Protein AF-A0A7C7UY42-F1 (afdb_monomer)

pLDDT: mean 73.79, std 18.79, range [33.62, 95.0]

Solvent-accessible surface area (backbone atoms only — not comparable to full-atom values): 5833 Å² total; per-residue (Å²): 123,46,64,76,44,66,28,57,40,94,56,46,75,70,48,34,60,60,60,56,70,70,51,57,91,92,43,76,48,42,45,22,58,66,71,73,45,84,81,56,94,67,61,75,53,74,60,54,73,71,53,49,42,66,50,35,70,71,33,42,74,77,46,74,47,88,46,67,33,51,47,47,37,64,76,38,48,93,55,38,84,77,44,98,83,67,52,75,31,40,34,35,29,30,68,64,134

Secondary structure (DSSP, 8-state):
-EES-GGG-S-HHHHHHHHHHTSPTT--EEEE--SSSPP-TT------HHHHHHHTTTEEEEE----THHHHHHHTHHHHTTSTT-----EEEEE--

Nearest PDB structures (foldseek):
  8ajp-assembly1_A  TM=6.579E-01  e=1.764E-01  Paraburkholderia xenovorans
  8ys9-assembly2_B  TM=7.192E-01  e=2.630E-01  Rubellimicrobium thermophilum DSM 16684
  7s5e-assembly3_G  TM=2.067E-01  e=6.413E+00  Stenotrophomonas maltophilia K279a

Foldseek 3Di:
DAAAHCQQDPCLLVVQVVVLVPADAFGKDKHAHDAPAPDDPRGNDHDDVVRVCVSNVQWAWPFFDDDPLNVCCVVVVVCLVVDPPRDHTMTMIHGDD

Structure (mmCIF, N/CA/C/O backbone):
data_AF-A0A7C7UY42-F1
#
_entry.id   AF-A0A7C7UY42-F1
#
loop_
_atom_site.group_PDB
_atom_site.id
_atom_site.type_symbol
_atom_site.label_atom_id
_atom_site.label_alt_id
_atom_site.label_comp_id
_atom_site.label_asym_id
_atom_site.label_entity_id
_atom_site.label_seq_id
_atom_site.pdbx_PDB_ins_code
_atom_site.Cartn_x
_atom_site.Cartn_y
_atom_site.Cartn_z
_atom_site.occupancy
_atom_site.B_iso_or_equiv
_atom_site.auth_seq_id
_atom_site.auth_comp_id
_atom_site.auth_asym_id
_atom_site.auth_atom_id
_atom_site.pdbx_PDB_model_num
ATOM 1 N N . MET A 1 1 ? -7.593 5.947 -1.563 1.00 58.06 1 MET A N 1
ATOM 2 C CA . MET A 1 1 ? -7.277 4.870 -2.528 1.00 58.06 1 MET A CA 1
ATOM 3 C C . MET A 1 1 ? -5.868 5.131 -3.041 1.00 58.06 1 MET A C 1
ATOM 5 O O . MET A 1 1 ? -5.626 6.253 -3.459 1.00 58.06 1 MET A O 1
ATOM 9 N N . ALA A 1 2 ? -4.948 4.169 -2.944 1.00 73.69 2 ALA A N 1
ATOM 10 C CA . ALA A 1 2 ? -3.565 4.295 -3.411 1.00 73.69 2 ALA A CA 1
ATOM 11 C C . ALA A 1 2 ? -3.346 3.316 -4.571 1.00 73.69 2 ALA A C 1
ATOM 13 O O . ALA A 1 2 ? -3.167 2.119 -4.351 1.00 73.69 2 ALA A O 1
ATOM 14 N N . MET A 1 3 ? -3.444 3.817 -5.801 1.00 78.56 3 MET A N 1
ATOM 15 C CA . MET A 1 3 ? -3.254 3.021 -7.013 1.00 78.56 3 MET A CA 1
ATOM 16 C C . MET A 1 3 ? -1.960 3.420 -7.688 1.00 78.56 3 MET A C 1
ATOM 18 O O . MET A 1 3 ? -1.768 4.608 -7.920 1.00 78.56 3 MET A O 1
ATOM 22 N N . SER A 1 4 ? -1.134 2.430 -8.011 1.00 79.12 4 SER A N 1
ATOM 23 C CA . SER A 1 4 ? 0.151 2.606 -8.678 1.00 79.12 4 SER A CA 1
ATOM 24 C C . SER A 1 4 ? 0.952 3.797 -8.154 1.00 79.12 4 SER A C 1
ATOM 26 O O . SER A 1 4 ? 1.156 4.802 -8.829 1.00 79.12 4 SER A O 1
ATOM 28 N N . LEU A 1 5 ? 1.286 3.719 -6.870 1.00 85.31 5 LEU A N 1
ATOM 29 C CA . LEU A 1 5 ? 1.886 4.816 -6.119 1.00 85.31 5 LEU A CA 1
ATOM 30 C C . LEU A 1 5 ? 3.012 4.313 -5.226 1.00 85.31 5 LEU A C 1
ATOM 32 O O . LEU A 1 5 ? 4.098 4.879 -5.239 1.00 85.31 5 LEU A O 1
ATOM 36 N N . ILE A 1 6 ? 2.772 3.252 -4.453 1.00 89.00 6 ILE A N 1
ATOM 37 C CA . ILE A 1 6 ? 3.754 2.754 -3.479 1.00 89.00 6 ILE A CA 1
ATOM 38 C C . ILE A 1 6 ? 5.037 2.280 -4.170 1.00 89.00 6 ILE A C 1
ATOM 40 O O . ILE A 1 6 ? 6.118 2.445 -3.608 1.00 89.00 6 ILE A O 1
ATOM 44 N N . GLU A 1 7 ? 4.942 1.748 -5.390 1.00 86.75 7 GLU A N 1
ATOM 45 C CA . GLU A 1 7 ? 6.098 1.330 -6.186 1.00 86.75 7 GLU A CA 1
ATOM 46 C C . GLU A 1 7 ? 7.054 2.487 -6.486 1.00 86.75 7 GLU A C 1
ATOM 48 O O . GLU A 1 7 ? 8.245 2.236 -6.619 1.00 86.75 7 GLU A O 1
ATOM 53 N N . HIS A 1 8 ? 6.561 3.727 -6.519 1.00 88.94 8 HIS A N 1
ATOM 54 C CA . HIS A 1 8 ? 7.324 4.924 -6.876 1.00 88.94 8 HIS A CA 1
ATOM 55 C C . HIS A 1 8 ? 7.913 5.664 -5.672 1.00 88.94 8 HIS A C 1
ATOM 57 O O . HIS A 1 8 ? 8.669 6.618 -5.831 1.00 88.94 8 HIS A O 1
ATOM 63 N N . ILE A 1 9 ? 7.564 5.263 -4.448 1.00 91.44 9 ILE A N 1
ATOM 64 C CA . ILE A 1 9 ? 8.056 5.925 -3.239 1.00 91.44 9 ILE A CA 1
ATOM 65 C C . ILE A 1 9 ? 9.437 5.365 -2.903 1.00 91.44 9 ILE A C 1
ATOM 67 O O . ILE A 1 9 ? 9.570 4.173 -2.669 1.00 91.44 9 ILE A O 1
ATOM 71 N N . ASP A 1 10 ? 10.462 6.209 -2.778 1.00 92.75 10 ASP A N 1
ATOM 72 C CA . ASP A 1 10 ? 11.825 5.765 -2.426 1.00 92.75 10 ASP A CA 1
ATOM 73 C C . ASP A 1 10 ? 11.890 4.972 -1.114 1.00 92.75 10 ASP A C 1
ATOM 75 O O . ASP A 1 10 ? 12.667 4.031 -0.969 1.00 92.75 10 ASP A O 1
ATOM 79 N N . LYS A 1 11 ? 11.096 5.387 -0.120 1.00 94.12 11 LYS A N 1
ATOM 80 C CA . LYS A 1 11 ? 11.106 4.849 1.250 1.00 94.12 11 LYS A CA 1
ATOM 81 C C . LYS A 1 11 ? 9.673 4.583 1.726 1.00 94.12 11 LYS A C 1
ATOM 83 O O . LYS A 1 11 ? 9.168 5.332 2.569 1.00 94.12 11 LYS A O 1
ATOM 88 N N . PRO A 1 12 ? 8.989 3.546 1.207 1.00 93.06 12 PRO A N 1
ATOM 89 C CA . PRO A 1 12 ? 7.566 3.322 1.458 1.00 93.06 12 PRO A CA 1
ATOM 90 C C . PRO A 1 12 ? 7.259 3.110 2.944 1.00 93.06 12 PRO A C 1
ATOM 92 O O . PRO A 1 12 ? 6.223 3.564 3.417 1.00 93.06 12 PRO A O 1
ATOM 95 N N . TRP A 1 13 ? 8.183 2.529 3.718 1.00 93.69 13 TRP A N 1
ATOM 96 C CA . TRP A 1 13 ? 8.038 2.351 5.173 1.00 93.69 13 TRP A CA 1
ATOM 97 C C . TRP A 1 13 ? 7.941 3.665 5.956 1.00 93.69 13 TRP A C 1
ATOM 99 O O . TRP A 1 13 ? 7.431 3.671 7.070 1.00 93.69 13 TRP A O 1
ATOM 109 N N . LYS A 1 14 ? 8.406 4.790 5.395 1.00 95.00 14 LYS A N 1
ATOM 110 C CA . LYS A 1 14 ? 8.201 6.117 5.997 1.00 95.00 14 LYS A CA 1
ATOM 111 C C . LYS A 1 14 ? 6.844 6.717 5.635 1.00 95.00 14 LYS A C 1
ATOM 113 O O . LYS A 1 14 ? 6.277 7.453 6.435 1.00 95.00 14 LYS A O 1
ATOM 118 N N . ALA A 1 15 ? 6.332 6.419 4.441 1.00 93.62 15 ALA A N 1
ATOM 119 C CA . ALA A 1 15 ? 5.049 6.931 3.965 1.00 93.62 15 ALA A CA 1
ATOM 120 C C . ALA A 1 15 ? 3.861 6.151 4.546 1.00 93.62 15 ALA A C 1
ATOM 122 O O . ALA A 1 15 ? 2.831 6.737 4.870 1.00 93.62 15 ALA A O 1
ATOM 123 N N . ALA A 1 16 ? 4.009 4.838 4.719 1.00 94.06 16 ALA A N 1
ATOM 124 C CA . ALA A 1 16 ? 2.932 3.951 5.138 1.00 94.06 16 ALA A CA 1
ATOM 125 C C . ALA A 1 16 ? 2.281 4.313 6.493 1.00 94.06 16 ALA A C 1
ATOM 127 O O . ALA A 1 16 ? 1.046 4.296 6.561 1.00 94.06 16 ALA A O 1
ATOM 128 N N . PRO A 1 17 ? 3.025 4.727 7.543 1.00 94.00 17 PRO A N 1
ATOM 129 C CA . PRO A 1 17 ? 2.416 5.197 8.789 1.00 94.00 17 PRO A CA 1
ATOM 130 C C . PRO A 1 17 ? 1.558 6.453 8.599 1.00 94.00 17 PRO A C 1
ATOM 132 O O . PRO A 1 17 ? 0.449 6.525 9.123 1.00 94.00 17 PRO A O 1
ATOM 135 N N . ALA A 1 18 ? 2.025 7.414 7.794 1.00 93.94 18 ALA A N 1
ATOM 136 C CA . ALA A 1 18 ? 1.274 8.633 7.491 1.00 93.94 18 ALA A CA 1
ATOM 137 C C . ALA A 1 18 ? 0.021 8.338 6.652 1.00 93.94 18 ALA A C 1
ATOM 139 O O . ALA A 1 18 ? -1.043 8.896 6.896 1.00 93.94 18 ALA A O 1
ATOM 140 N N . MET A 1 19 ? 0.113 7.416 5.691 1.00 93.62 19 MET A N 1
ATOM 141 C CA . MET A 1 19 ? -1.055 6.945 4.939 1.00 93.62 19 MET A CA 1
ATOM 142 C C . MET A 1 19 ? -2.093 6.299 5.858 1.00 93.62 19 MET A C 1
ATOM 144 O O . MET A 1 19 ? -3.288 6.542 5.702 1.00 93.62 19 MET A O 1
ATOM 148 N N . SER A 1 20 ? -1.632 5.509 6.829 1.00 94.12 20 SER A N 1
ATOM 149 C CA . SER A 1 20 ? -2.497 4.816 7.784 1.00 94.12 20 SER A CA 1
ATOM 150 C C . SER A 1 20 ? -3.186 5.783 8.749 1.00 94.12 20 SER A C 1
ATOM 152 O O . SER A 1 20 ? -4.367 5.605 9.034 1.00 94.12 20 SER A O 1
ATOM 154 N N . SER A 1 21 ? -2.497 6.835 9.210 1.00 94.06 21 SER A N 1
ATOM 155 C CA . SER A 1 21 ? -3.062 7.810 10.158 1.00 94.06 21 SER A CA 1
ATOM 156 C C . SER A 1 21 ? -4.157 8.698 9.560 1.00 94.06 21 SER A C 1
ATOM 158 O O . SER A 1 21 ? -4.974 9.243 10.297 1.00 94.06 21 SER A O 1
ATOM 160 N N . MET A 1 22 ? -4.210 8.823 8.231 1.00 93.31 22 MET A N 1
ATOM 161 C CA . MET A 1 22 ? -5.262 9.563 7.526 1.00 93.31 22 MET A CA 1
ATOM 162 C C . MET A 1 22 ? -6.577 8.779 7.391 1.00 93.31 22 MET A C 1
ATOM 164 O O . MET A 1 22 ? -7.578 9.326 6.926 1.00 93.31 22 MET A O 1
ATOM 168 N N . ILE A 1 23 ? -6.598 7.496 7.759 1.00 93.06 23 ILE A N 1
ATOM 169 C CA . ILE A 1 23 ? -7.800 6.667 7.676 1.00 93.06 23 ILE A CA 1
ATOM 170 C C . ILE A 1 23 ? -8.693 6.984 8.878 1.00 93.06 23 ILE A C 1
ATOM 172 O O . ILE A 1 23 ? -8.313 6.762 10.026 1.00 93.06 23 ILE A O 1
ATOM 176 N N . ALA A 1 24 ? -9.907 7.472 8.617 1.00 92.12 24 ALA A N 1
ATOM 177 C CA . ALA A 1 24 ? -10.904 7.668 9.665 1.00 92.12 24 ALA A CA 1
ATOM 178 C C . ALA A 1 24 ? -11.210 6.342 10.398 1.00 92.12 24 ALA A C 1
ATOM 180 O O . ALA A 1 24 ? -11.165 5.277 9.770 1.00 92.12 24 ALA A O 1
ATOM 181 N N . PRO A 1 25 ? -11.579 6.367 11.692 1.00 90.62 25 PRO A N 1
ATOM 182 C CA . PRO A 1 25 ? -11.963 5.160 12.420 1.00 90.62 25 PRO A CA 1
ATOM 183 C C . PRO A 1 25 ? -13.025 4.338 11.671 1.00 90.62 25 PRO A C 1
ATOM 185 O O . PRO A 1 25 ? -14.063 4.855 11.268 1.00 90.62 25 PRO A O 1
ATOM 188 N N . GLY A 1 26 ? -12.751 3.046 11.462 1.00 89.31 26 GLY A N 1
ATOM 189 C CA . GLY A 1 26 ? -13.618 2.142 10.690 1.00 89.31 26 GLY A CA 1
ATOM 190 C C . GLY A 1 26 ? -13.481 2.235 9.163 1.00 89.31 26 GLY A C 1
ATOM 191 O O . GLY A 1 26 ? -14.118 1.455 8.456 1.00 89.31 26 GLY A O 1
ATOM 192 N N . GLY A 1 27 ? -12.643 3.141 8.654 1.00 92.25 27 GLY A N 1
ATOM 193 C CA . GLY A 1 27 ? -12.341 3.288 7.236 1.00 92.25 27 GLY A CA 1
ATOM 194 C C . GLY A 1 27 ? -11.500 2.143 6.665 1.00 92.25 27 GLY A C 1
ATOM 195 O O . GLY A 1 27 ? -10.871 1.365 7.387 1.00 92.25 27 GLY A O 1
ATOM 196 N N . TYR A 1 28 ? -11.483 2.065 5.335 1.00 93.44 28 TYR A N 1
ATOM 197 C CA . TYR A 1 28 ? -10.716 1.079 4.577 1.00 93.44 28 TYR A CA 1
ATOM 198 C C . TYR A 1 28 ? -9.672 1.769 3.710 1.00 93.44 28 TYR A C 1
ATOM 200 O O . TYR A 1 28 ? -9.951 2.784 3.066 1.00 93.44 28 TYR A O 1
ATOM 208 N N . MET A 1 29 ? -8.491 1.163 3.624 1.00 89.56 29 MET A N 1
ATOM 209 C CA . MET A 1 29 ? -7.481 1.542 2.647 1.00 89.56 29 MET A CA 1
ATOM 210 C C . MET A 1 29 ? -7.389 0.490 1.553 1.00 89.56 29 MET A C 1
ATOM 212 O O . MET A 1 29 ? -7.277 -0.705 1.820 1.00 89.56 29 MET A O 1
ATOM 216 N N . PHE A 1 30 ? -7.410 0.968 0.313 1.00 89.12 30 PHE A N 1
ATOM 217 C CA . PHE A 1 30 ? -7.244 0.164 -0.889 1.00 89.12 30 PHE A CA 1
ATOM 218 C C . PHE A 1 30 ? -5.883 0.472 -1.494 1.00 89.12 30 PHE A C 1
ATOM 220 O O . PHE A 1 30 ? -5.613 1.638 -1.805 1.00 89.12 30 PHE A O 1
ATOM 227 N N . VAL A 1 31 ? -5.061 -0.562 -1.652 1.00 86.75 31 VAL A N 1
ATOM 228 C CA . VAL A 1 31 ? -3.720 -0.481 -2.234 1.00 86.75 31 VAL A CA 1
ATOM 229 C C . VAL A 1 31 ? -3.678 -1.356 -3.477 1.00 86.75 31 VAL A C 1
ATOM 231 O O . VAL A 1 31 ? -3.959 -2.551 -3.408 1.00 86.75 31 VAL A O 1
ATOM 234 N N . ALA A 1 32 ? -3.320 -0.759 -4.606 1.00 83.56 32 ALA A N 1
ATOM 235 C CA . ALA A 1 32 ? -3.108 -1.444 -5.871 1.00 83.56 32 ALA A CA 1
ATOM 236 C C . ALA A 1 32 ? -1.670 -1.199 -6.334 1.00 83.56 32 ALA A C 1
ATOM 238 O O . ALA A 1 32 ? -1.263 -0.050 -6.486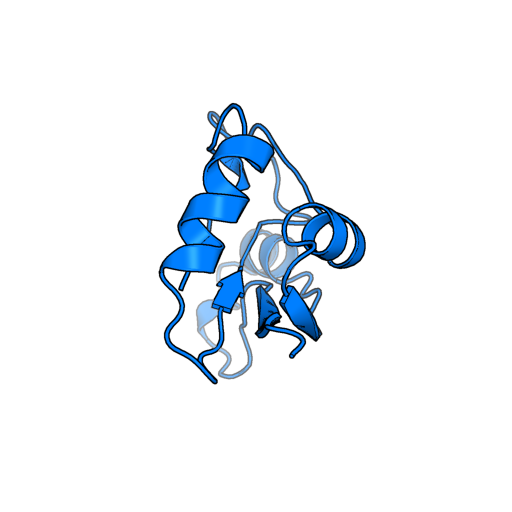 1.00 83.56 32 ALA A O 1
ATOM 239 N N . MET A 1 33 ? -0.918 -2.283 -6.540 1.00 79.25 33 MET A N 1
ATOM 240 C CA . MET A 1 33 ? 0.464 -2.254 -7.021 1.00 79.25 33 MET A CA 1
ATOM 241 C C . MET A 1 33 ? 0.669 -3.284 -8.137 1.00 79.25 33 MET A C 1
ATOM 243 O O . MET A 1 33 ? 0.088 -4.378 -8.091 1.00 79.25 33 MET A O 1
ATOM 247 N N . PRO A 1 34 ? 1.534 -2.992 -9.119 1.00 74.62 34 PRO A N 1
ATOM 248 C CA . PRO A 1 34 ? 1.882 -3.935 -10.162 1.00 74.62 34 PRO A CA 1
ATOM 249 C C . PRO A 1 34 ? 2.712 -5.081 -9.571 1.00 74.62 34 PRO A C 1
ATOM 251 O O . PRO A 1 34 ? 3.853 -4.907 -9.158 1.00 74.62 34 PRO A O 1
ATOM 254 N N . TRP A 1 35 ? 2.160 -6.296 -9.555 1.00 67.81 35 TRP A N 1
ATOM 255 C CA . TRP A 1 35 ? 2.905 -7.481 -9.107 1.00 67.81 35 TRP A CA 1
ATOM 256 C C . TRP A 1 35 ? 3.698 -8.145 -10.246 1.00 67.81 35 TRP A C 1
ATOM 258 O O . TRP A 1 35 ? 4.873 -8.447 -10.071 1.00 67.81 35 TRP A O 1
ATOM 268 N N . PHE A 1 36 ? 3.089 -8.319 -11.425 1.00 61.69 36 PHE A N 1
ATOM 269 C CA . PHE A 1 36 ? 3.677 -9.052 -12.563 1.00 61.69 36 PHE A CA 1
ATOM 270 C C . PHE A 1 36 ? 3.806 -8.196 -13.844 1.00 61.69 36 PHE A C 1
ATOM 272 O O . PHE A 1 36 ? 3.997 -8.715 -14.939 1.00 61.69 36 PHE A O 1
ATOM 279 N N . CYS A 1 37 ? 3.653 -6.873 -13.744 1.00 60.31 37 CYS A N 1
ATOM 280 C CA . CYS A 1 37 ? 3.919 -5.969 -14.869 1.00 60.31 37 CYS A CA 1
ATOM 281 C C . CYS A 1 37 ? 5.437 -5.829 -15.082 1.00 60.31 37 CYS A C 1
ATOM 283 O O . CYS A 1 37 ? 6.146 -5.786 -14.073 1.00 60.31 37 CYS A O 1
ATOM 285 N N . PRO A 1 38 ? 5.951 -5.697 -16.321 1.00 60.59 38 PRO A N 1
ATOM 286 C CA . PRO A 1 38 ? 7.301 -5.180 -16.538 1.00 60.59 38 PRO A CA 1
ATOM 287 C C . PRO A 1 38 ? 7.514 -3.893 -15.733 1.00 60.59 38 PRO A C 1
ATOM 289 O O . PRO A 1 38 ? 6.590 -3.087 -15.609 1.00 60.59 38 PRO A O 1
ATOM 292 N N . THR A 1 39 ? 8.692 -3.739 -15.134 1.00 60.00 39 THR A N 1
ATOM 293 C CA . THR A 1 39 ? 9.104 -2.484 -14.496 1.00 60.00 39 THR A CA 1
ATOM 294 C C . THR A 1 39 ? 9.278 -1.418 -15.565 1.00 60.00 39 THR A C 1
ATOM 296 O O . THR A 1 39 ? 9.903 -1.686 -16.593 1.00 60.00 39 THR A O 1
ATOM 299 N N . HIS A 1 40 ? 8.742 -0.226 -15.332 1.00 64.69 40 HIS A N 1
ATOM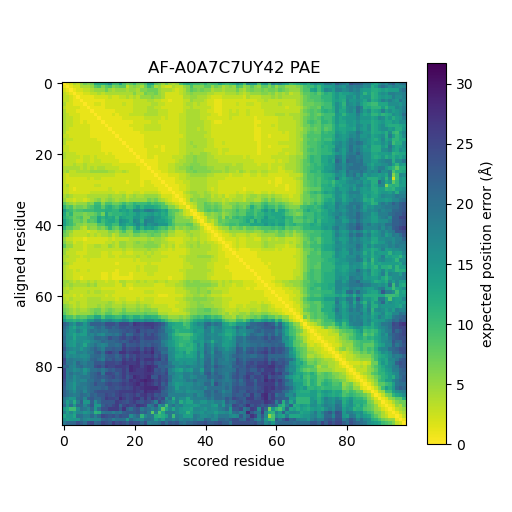 300 C CA . HIS A 1 40 ? 9.110 0.967 -16.091 1.00 64.69 40 HIS A CA 1
ATOM 301 C C . HIS A 1 40 ? 9.919 1.914 -15.201 1.00 64.69 40 HIS A C 1
ATOM 303 O O . HIS A 1 40 ? 10.027 1.688 -13.995 1.00 64.69 40 HIS A O 1
ATOM 309 N N . GLU A 1 41 ? 10.535 2.944 -15.787 1.00 68.75 41 GLU A N 1
ATOM 310 C CA . GLU A 1 41 ? 11.301 3.908 -14.993 1.00 68.75 41 GLU A CA 1
ATOM 311 C C . GLU A 1 41 ? 10.456 4.479 -13.847 1.00 68.75 41 GLU A C 1
ATOM 313 O O . GLU A 1 41 ? 9.269 4.776 -14.020 1.00 68.75 41 GLU A O 1
ATOM 318 N N . GLY A 1 42 ? 11.082 4.585 -12.673 1.00 69.25 42 GLY A N 1
ATOM 319 C CA . GLY A 1 42 ? 10.450 5.026 -11.431 1.00 69.25 42 GLY A CA 1
ATOM 320 C C . GLY A 1 42 ? 9.835 3.913 -10.575 1.00 69.25 42 GLY A C 1
ATOM 321 O O . GLY A 1 42 ? 9.366 4.214 -9.483 1.00 69.25 42 GLY A O 1
ATOM 322 N N . ASP A 1 43 ? 9.820 2.647 -11.008 1.00 75.81 43 ASP A N 1
ATOM 323 C CA . ASP A 1 43 ? 9.390 1.520 -10.164 1.00 75.81 43 ASP A CA 1
ATOM 324 C C . ASP A 1 43 ? 10.530 1.050 -9.245 1.00 75.81 43 ASP A C 1
ATOM 326 O O . ASP A 1 43 ? 11.441 0.342 -9.676 1.00 75.81 43 ASP A O 1
ATOM 330 N N . HIS A 1 44 ? 10.464 1.375 -7.958 1.00 83.25 44 HIS A N 1
ATOM 331 C CA . HIS A 1 44 ? 11.438 0.952 -6.947 1.00 83.25 44 HIS A CA 1
ATOM 332 C C . HIS A 1 44 ? 11.028 -0.335 -6.218 1.00 83.25 44 HIS A C 1
ATOM 334 O O . HIS A 1 44 ? 11.889 -1.106 -5.793 1.00 83.25 44 HIS A O 1
ATOM 340 N N . TRP A 1 45 ? 9.721 -0.590 -6.072 1.00 84.31 45 TRP A N 1
ATOM 341 C CA . TRP A 1 45 ? 9.219 -1.660 -5.201 1.00 84.31 45 TRP A CA 1
AT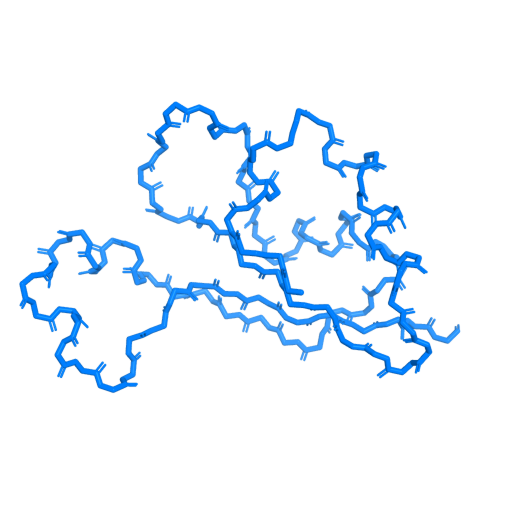OM 342 C C . TRP A 1 45 ? 8.184 -2.563 -5.857 1.00 84.31 45 TRP A C 1
ATOM 344 O O . TRP A 1 45 ? 7.303 -2.126 -6.595 1.00 84.31 45 TRP A O 1
ATOM 354 N N . ARG A 1 46 ? 8.239 -3.846 -5.487 1.00 81.62 46 ARG A N 1
ATOM 355 C CA . ARG A 1 46 ? 7.232 -4.861 -5.801 1.00 81.62 46 ARG A CA 1
ATOM 356 C C . ARG A 1 46 ? 6.847 -5.585 -4.521 1.00 81.62 46 ARG A C 1
ATOM 358 O O . ARG A 1 46 ? 7.717 -6.010 -3.768 1.00 81.62 46 ARG A O 1
ATOM 365 N N . ALA A 1 47 ? 5.549 -5.738 -4.279 1.00 81.31 47 ALA A N 1
ATOM 366 C CA . ALA A 1 47 ? 5.051 -6.367 -3.064 1.00 81.31 47 ALA A CA 1
ATOM 367 C C . ALA A 1 47 ? 3.987 -7.422 -3.373 1.00 81.31 47 ALA A C 1
ATOM 369 O O . ALA A 1 47 ? 3.087 -7.225 -4.189 1.00 81.31 47 ALA A O 1
ATOM 370 N N . ARG A 1 48 ? 4.092 -8.558 -2.680 1.00 83.56 48 ARG A N 1
ATOM 371 C CA . ARG A 1 48 ? 2.981 -9.499 -2.494 1.00 83.56 48 ARG A CA 1
ATOM 372 C C . ARG A 1 48 ? 2.054 -8.947 -1.401 1.00 83.56 48 ARG A C 1
ATOM 374 O O . ARG A 1 48 ? 2.517 -8.138 -0.595 1.00 83.56 48 ARG A O 1
ATOM 381 N N . PRO A 1 49 ? 0.800 -9.422 -1.294 1.00 86.62 49 PRO A N 1
ATOM 382 C CA . PRO A 1 49 ? -0.080 -9.041 -0.188 1.00 86.62 49 PRO A CA 1
ATOM 383 C C . PRO A 1 49 ? 0.575 -9.198 1.196 1.00 86.62 49 PRO A C 1
ATOM 385 O O . PRO A 1 49 ? 0.497 -8.293 2.017 1.00 86.62 49 PRO A O 1
ATOM 388 N N . SER A 1 50 ? 1.337 -10.273 1.427 1.00 87.62 50 SER A N 1
ATOM 389 C CA . SER A 1 50 ? 2.094 -10.458 2.676 1.00 87.62 50 SER A CA 1
ATOM 390 C C . SER A 1 50 ? 3.119 -9.347 2.943 1.00 87.62 50 SER A C 1
ATOM 392 O O . SER A 1 50 ? 3.239 -8.882 4.070 1.00 87.62 50 SER A O 1
ATOM 394 N N . GLY A 1 51 ? 3.815 -8.857 1.914 1.00 88.62 51 GLY A N 1
ATOM 395 C CA . GLY A 1 51 ? 4.731 -7.719 2.040 1.00 88.62 51 GLY A CA 1
ATOM 396 C C . GLY A 1 51 ? 4.008 -6.417 2.394 1.00 88.62 51 GLY A C 1
ATOM 397 O O . GLY A 1 51 ? 4.510 -5.627 3.187 1.00 88.62 51 GLY A O 1
ATOM 398 N N . LEU A 1 52 ? 2.799 -6.219 1.860 1.00 90.19 52 LEU A N 1
ATOM 399 C CA . LEU A 1 52 ? 1.962 -5.069 2.20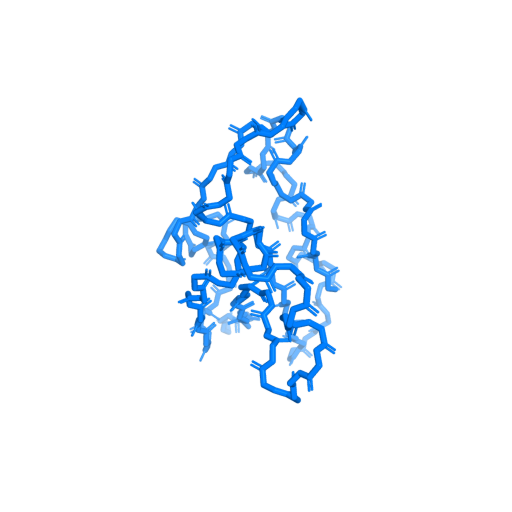8 1.00 90.19 52 LEU A CA 1
ATOM 400 C C . LEU A 1 52 ? 1.465 -5.132 3.656 1.00 90.19 52 LEU A C 1
ATOM 402 O O . LEU A 1 52 ? 1.355 -4.087 4.286 1.00 90.19 52 LEU A O 1
ATOM 406 N N . ALA A 1 53 ? 1.215 -6.325 4.203 1.00 91.44 53 ALA A N 1
ATOM 407 C CA . ALA A 1 53 ? 0.869 -6.474 5.617 1.00 91.44 53 ALA A CA 1
ATOM 408 C C . ALA A 1 53 ? 2.006 -5.997 6.537 1.00 91.44 53 ALA A C 1
ATOM 410 O O . ALA A 1 53 ? 1.745 -5.308 7.515 1.00 91.44 53 ALA A O 1
ATOM 411 N N . HIS A 1 54 ? 3.266 -6.285 6.190 1.00 92.44 54 HIS A N 1
ATOM 412 C CA . HIS A 1 54 ? 4.418 -5.755 6.930 1.00 92.44 54 HIS A CA 1
ATOM 413 C C . HIS A 1 54 ? 4.559 -4.238 6.786 1.00 92.44 54 HIS A C 1
ATOM 415 O O . HIS A 1 54 ? 4.914 -3.552 7.737 1.00 92.44 54 HIS A O 1
ATOM 421 N N . LEU A 1 55 ? 4.281 -3.705 5.595 1.00 92.25 55 LEU A N 1
ATOM 422 C CA . LEU A 1 55 ? 4.361 -2.269 5.341 1.00 92.25 55 LEU A CA 1
ATOM 423 C C . LEU A 1 55 ? 3.297 -1.480 6.124 1.00 92.25 55 LEU A C 1
ATOM 425 O O . LEU A 1 55 ? 3.543 -0.348 6.537 1.00 92.25 55 LEU A O 1
ATOM 429 N N . PHE A 1 56 ? 2.126 -2.083 6.325 1.00 93.75 56 PHE A N 1
ATOM 430 C CA . PHE A 1 56 ? 0.976 -1.497 7.004 1.00 93.75 56 PHE A CA 1
ATOM 431 C C . PHE A 1 56 ? 0.641 -2.247 8.298 1.00 93.75 56 PHE A C 1
ATOM 433 O O . PHE A 1 56 ? -0.504 -2.635 8.501 1.00 93.75 56 PHE A O 1
ATOM 440 N N . GLU A 1 57 ? 1.627 -2.427 9.179 1.00 89.50 57 GLU A N 1
ATOM 441 C CA . GLU A 1 57 ? 1.522 -3.228 10.413 1.00 89.50 57 GLU A CA 1
ATOM 442 C C . GLU A 1 57 ? 0.336 -2.842 11.328 1.00 89.50 57 GLU A C 1
ATOM 444 O O . GLU A 1 57 ? -0.234 -3.697 11.995 1.00 89.50 57 GLU A O 1
ATOM 449 N N . GLY A 1 58 ? -0.108 -1.578 11.310 1.00 88.06 58 GLY A N 1
ATOM 450 C CA . GLY A 1 58 ? -1.290 -1.114 12.057 1.00 88.06 58 GLY A CA 1
ATOM 451 C C . GLY A 1 58 ? -2.647 -1.418 11.401 1.00 88.06 58 GLY A C 1
ATOM 452 O O . GLY A 1 58 ? -3.691 -1.049 11.941 1.00 88.06 58 GLY A O 1
ATOM 453 N N . LEU A 1 59 ? -2.659 -2.047 10.221 1.00 92.50 59 LEU A N 1
ATOM 454 C CA . LEU A 1 59 ? -3.861 -2.396 9.470 1.00 92.50 59 LEU A CA 1
ATOM 455 C C . LEU A 1 59 ? -3.940 -3.912 9.241 1.00 92.50 59 LEU A C 1
ATOM 457 O O . LEU A 1 59 ? -3.089 -4.536 8.617 1.00 92.50 59 LEU A O 1
ATOM 461 N N . LYS A 1 60 ? -5.061 -4.499 9.634 1.00 93.19 60 LYS A N 1
ATOM 462 C CA . LYS A 1 60 ? -5.500 -5.843 9.281 1.00 93.19 60 LYS A CA 1
ATOM 463 C C . LYS A 1 60 ? -5.866 -5.936 7.802 1.00 93.19 60 LYS A C 1
ATOM 465 O O . LYS A 1 60 ? -6.810 -5.297 7.336 1.00 93.19 60 LYS A O 1
ATOM 470 N N . MET A 1 61 ? -5.197 -6.807 7.059 1.00 92.31 61 MET A N 1
ATOM 471 C CA . MET A 1 61 ? -5.626 -7.161 5.707 1.00 92.31 61 MET A CA 1
ATOM 472 C C . MET A 1 61 ? -6.980 -7.884 5.749 1.00 92.31 61 MET A C 1
ATOM 474 O O . MET A 1 61 ? -7.121 -8.898 6.427 1.00 92.31 61 MET A O 1
ATOM 478 N N . VAL A 1 62 ? -7.983 -7.364 5.035 1.00 93.56 62 VAL A N 1
ATOM 479 C CA . VAL A 1 62 ? -9.334 -7.962 4.988 1.00 93.56 62 VAL A CA 1
ATOM 480 C C . VAL A 1 62 ? -9.641 -8.636 3.654 1.00 93.56 62 VAL A C 1
ATOM 482 O O . VAL A 1 62 ? -10.522 -9.487 3.588 1.00 93.56 62 VAL A O 1
ATOM 485 N N . ARG A 1 63 ? -8.927 -8.264 2.586 1.00 87.44 63 ARG A N 1
AT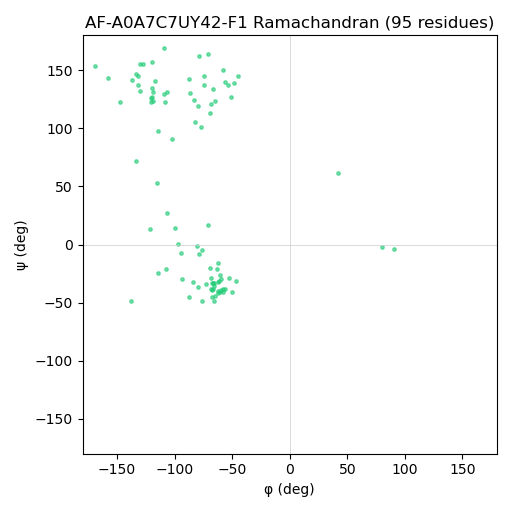OM 486 C CA . ARG A 1 63 ? -9.026 -8.901 1.268 1.00 87.44 63 ARG A CA 1
ATOM 487 C C . ARG A 1 63 ? -7.763 -8.642 0.467 1.00 87.44 63 ARG A C 1
ATOM 489 O O . ARG A 1 63 ? -7.258 -7.523 0.469 1.00 87.44 63 ARG A O 1
ATOM 496 N N . ASP A 1 64 ? -7.337 -9.621 -0.308 1.00 86.81 64 ASP A N 1
ATOM 497 C CA . ASP A 1 64 ? -6.332 -9.463 -1.348 1.00 86.81 64 ASP A CA 1
ATOM 498 C C . ASP A 1 64 ? -6.813 -10.065 -2.672 1.00 86.81 64 ASP A C 1
ATOM 500 O O . ASP A 1 64 ? -7.699 -10.922 -2.716 1.00 86.81 64 ASP A O 1
ATOM 504 N N . ALA A 1 65 ? -6.267 -9.563 -3.775 1.00 78.75 65 ALA A N 1
ATOM 505 C CA . ALA A 1 65 ? -6.473 -10.147 -5.086 1.00 78.75 65 ALA A CA 1
ATOM 506 C C . ALA A 1 65 ? -5.231 -9.950 -5.955 1.00 78.75 65 ALA A C 1
ATOM 508 O O . ALA A 1 65 ? -4.791 -8.829 -6.224 1.00 78.75 65 ALA A O 1
ATOM 509 N N . CYS A 1 66 ? -4.689 -11.063 -6.437 1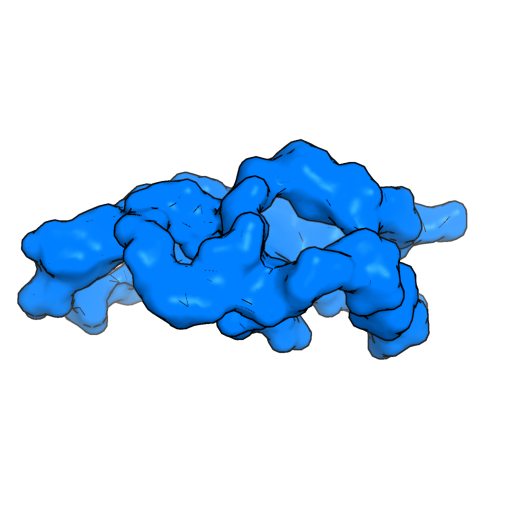.00 74.31 66 CYS A N 1
ATOM 510 C CA . CYS A 1 66 ? -3.583 -11.081 -7.380 1.00 74.31 66 CYS A CA 1
ATOM 511 C C . CYS A 1 66 ? -4.119 -11.375 -8.780 1.00 74.31 66 CYS A C 1
ATOM 513 O O . CYS A 1 66 ? -4.228 -12.531 -9.186 1.00 74.31 66 CYS A O 1
ATOM 515 N N . PHE A 1 67 ? -4.455 -10.331 -9.532 1.00 68.31 67 PHE A N 1
ATOM 516 C CA . PHE A 1 67 ? -4.850 -10.510 -10.922 1.00 68.31 67 PHE A CA 1
ATOM 517 C C . PHE A 1 67 ? -3.601 -10.506 -11.817 1.00 68.31 67 PHE A C 1
ATOM 519 O O . PHE A 1 67 ? -2.819 -9.555 -11.765 1.00 68.31 67 PHE A O 1
ATOM 526 N N . PRO A 1 68 ? -3.424 -11.492 -12.719 1.00 58.81 68 PRO A N 1
ATOM 527 C CA . PRO A 1 68 ? -2.412 -11.438 -13.782 1.00 58.81 68 PRO A CA 1
ATOM 528 C C . PRO A 1 68 ? -2.779 -10.403 -14.859 1.00 58.81 68 PRO A C 1
ATOM 530 O O . PRO A 1 68 ? -2.274 -10.441 -15.982 1.00 58.81 68 PRO A O 1
ATOM 533 N N . SER A 1 69 ? -3.708 -9.503 -14.541 1.00 53.91 69 SER A N 1
ATOM 534 C CA . SER A 1 69 ? -4.309 -8.546 -15.443 1.00 53.91 69 SER A CA 1
ATOM 535 C C . SER A 1 69 ? -3.298 -7.624 -16.067 1.00 53.91 69 SER A C 1
ATOM 537 O O . SER A 1 69 ? -3.528 -7.271 -17.197 1.00 53.91 69 SER A O 1
ATOM 539 N N . ALA A 1 70 ? -2.174 -7.281 -15.439 1.00 52.00 70 ALA A N 1
ATOM 540 C CA . ALA A 1 70 ? -1.167 -6.477 -16.129 1.00 52.00 70 ALA A CA 1
ATOM 541 C C . ALA A 1 70 ? -0.556 -7.233 -17.327 1.00 52.00 70 ALA A C 1
ATOM 543 O O . ALA A 1 70 ? -0.499 -6.693 -18.425 1.00 52.00 70 ALA A O 1
ATOM 544 N N . ILE A 1 71 ? -0.203 -8.518 -17.178 1.00 52.88 71 ILE A N 1
ATOM 545 C CA . ILE A 1 71 ? 0.286 -9.331 -18.307 1.00 52.88 71 ILE A CA 1
ATOM 546 C C . ILE A 1 71 ? -0.826 -9.578 -19.318 1.00 52.88 71 ILE A C 1
ATOM 548 O O . ILE A 1 71 ? -0.596 -9.452 -20.515 1.00 52.88 71 ILE A O 1
ATOM 552 N N . ARG A 1 72 ? -2.035 -9.931 -18.863 1.00 50.84 72 ARG A N 1
ATOM 553 C CA . ARG A 1 72 ? -3.177 -10.144 -19.765 1.00 50.84 72 ARG A CA 1
ATOM 554 C C . ARG A 1 72 ? -3.602 -8.843 -20.451 1.00 50.84 72 ARG A C 1
ATOM 556 O O . ARG A 1 72 ? -3.975 -8.882 -21.610 1.00 50.84 72 ARG A O 1
ATOM 563 N N . ALA A 1 73 ? -3.473 -7.694 -19.800 1.00 52.31 73 ALA A N 1
ATOM 564 C CA . ALA A 1 73 ? -3.730 -6.374 -20.365 1.00 52.31 73 ALA A CA 1
ATOM 565 C C . ALA A 1 73 ? -2.643 -5.958 -21.345 1.00 52.31 73 ALA A C 1
ATOM 567 O O . ALA A 1 73 ? -2.969 -5.307 -22.322 1.00 52.31 73 ALA A O 1
ATOM 568 N N . VAL A 1 74 ? -1.379 -6.334 -21.136 1.00 53.12 74 VAL A N 1
ATOM 569 C CA . VAL A 1 74 ? -0.298 -6.061 -22.097 1.00 53.12 74 VAL A CA 1
ATOM 570 C C . VAL A 1 74 ? -0.382 -7.014 -23.295 1.00 53.12 74 VAL A C 1
ATOM 572 O O . VAL A 1 74 ? -0.378 -6.560 -24.440 1.00 53.12 74 VAL A O 1
ATOM 575 N N . ARG A 1 75 ? -0.523 -8.323 -23.046 1.00 54.78 75 ARG A N 1
ATOM 576 C CA . ARG A 1 75 ? -0.637 -9.380 -24.066 1.00 54.78 75 ARG A CA 1
ATOM 577 C C . ARG A 1 75 ? -1.919 -9.245 -24.886 1.00 54.78 75 ARG A C 1
ATOM 579 O O . ARG A 1 75 ? -1.873 -9.245 -26.111 1.00 54.78 75 ARG A O 1
ATOM 586 N N . ASP A 1 76 ? -3.052 -9.070 -24.212 1.00 58.72 76 ASP A N 1
ATOM 587 C CA . ASP A 1 76 ? -4.388 -9.053 -24.812 1.00 58.72 76 ASP A CA 1
ATOM 588 C C . ASP A 1 76 ? -4.966 -7.629 -24.851 1.00 58.72 76 ASP A C 1
ATOM 590 O O . ASP A 1 76 ? -6.185 -7.461 -24.863 1.00 58.72 76 ASP A O 1
ATOM 594 N N . ARG A 1 77 ? -4.120 -6.584 -24.900 1.00 58.12 77 ARG A N 1
ATOM 595 C CA . ARG A 1 77 ? -4.514 -5.156 -24.822 1.00 58.12 77 ARG A CA 1
ATOM 596 C C . ARG A 1 77 ? -5.683 -4.752 -25.714 1.00 58.12 77 ARG A C 1
ATOM 598 O O . ARG A 1 77 ? -6.455 -3.865 -25.368 1.00 58.12 77 ARG A O 1
ATOM 605 N N . LYS A 1 78 ? -5.817 -5.415 -26.868 1.00 60.53 78 LYS A N 1
ATOM 606 C CA . LYS A 1 78 ? -6.892 -5.186 -27.846 1.00 60.53 78 LYS A CA 1
ATOM 607 C C . LYS A 1 78 ? -8.272 -5.630 -27.333 1.00 60.53 78 LYS A C 1
ATOM 609 O O . LYS A 1 78 ? -9.281 -5.054 -27.731 1.00 60.53 78 LYS A O 1
ATOM 614 N N . ASN A 1 79 ? -8.303 -6.622 -26.446 1.00 57.62 79 ASN A N 1
ATOM 615 C CA . ASN A 1 79 ? -9.508 -7.279 -25.940 1.00 57.62 79 ASN A CA 1
ATOM 616 C C . ASN A 1 79 ? -9.738 -7.031 -24.442 1.00 57.62 79 ASN A C 1
ATOM 618 O O . ASN A 1 79 ? -10.877 -7.085 -23.990 1.00 57.62 79 ASN A O 1
ATOM 622 N N . TYR A 1 80 ? -8.684 -6.725 -23.680 1.00 53.00 80 TYR A N 1
ATOM 623 C CA . TYR A 1 80 ? -8.735 -6.585 -22.224 1.00 53.00 80 TYR A CA 1
ATOM 624 C C . TYR A 1 80 ? -9.734 -5.515 -21.752 1.00 53.00 80 TYR A C 1
ATOM 626 O O . TYR A 1 80 ? -10.469 -5.737 -20.797 1.00 53.00 80 TYR A O 1
ATOM 634 N N . TRP A 1 81 ? -9.851 -4.386 -22.456 1.00 49.25 81 TRP A N 1
ATOM 635 C CA . TRP A 1 81 ? -10.799 -3.314 -22.109 1.00 49.25 81 TRP A CA 1
ATOM 636 C C . TRP A 1 81 ? -12.260 -3.606 -22.485 1.00 49.25 81 TRP A C 1
ATOM 638 O O . TRP A 1 81 ? -13.139 -2.810 -22.177 1.00 49.25 81 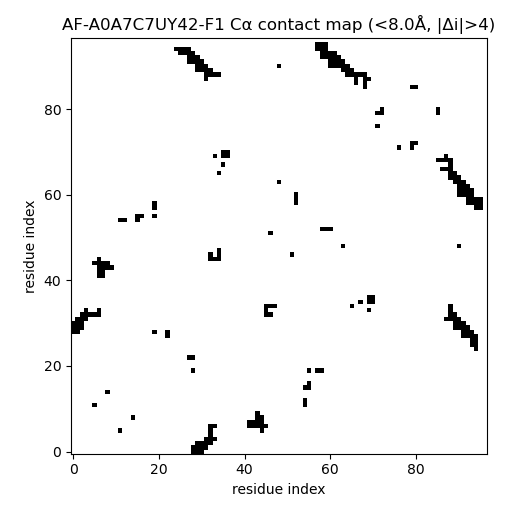TRP A O 1
ATOM 648 N N . ARG A 1 82 ? -12.537 -4.725 -23.168 1.00 52.56 82 ARG A N 1
ATOM 649 C CA . ARG A 1 82 ? -13.877 -5.066 -23.675 1.00 52.56 82 ARG A CA 1
ATOM 650 C C . ARG A 1 82 ? -14.657 -6.014 -22.761 1.00 52.56 82 ARG A C 1
ATOM 652 O O . ARG A 1 82 ? -15.779 -6.380 -23.098 1.00 52.56 82 ARG A O 1
ATOM 659 N N . THR A 1 83 ? -14.092 -6.425 -21.623 1.00 51.56 83 THR A N 1
ATOM 660 C CA . THR A 1 83 ? -14.734 -7.369 -20.694 1.00 51.56 83 THR A CA 1
ATOM 661 C C . THR A 1 83 ? -14.965 -6.751 -19.319 1.00 51.56 83 THR A C 1
ATOM 663 O O . THR A 1 83 ? -14.042 -6.216 -18.713 1.00 51.56 83 THR A O 1
ATOM 666 N N . ALA A 1 84 ? -16.187 -6.891 -18.795 1.00 45.25 84 ALA A N 1
ATOM 667 C CA . ALA A 1 84 ? -16.632 -6.277 -17.536 1.00 45.25 84 ALA A CA 1
ATOM 668 C C . ALA A 1 84 ? -15.863 -6.739 -16.279 1.00 45.25 84 ALA A C 1
ATOM 670 O O . ALA A 1 84 ? -15.917 -6.078 -15.249 1.00 45.25 84 ALA A O 1
ATOM 671 N N . ASN A 1 85 ? -15.118 -7.845 -16.368 1.00 45.44 85 ASN A N 1
ATOM 672 C CA . ASN A 1 85 ? -14.356 -8.425 -15.255 1.00 45.44 85 ASN A CA 1
ATOM 673 C C . ASN A 1 85 ? -12.854 -8.078 -15.285 1.00 45.44 85 ASN A C 1
ATOM 675 O O . ASN A 1 85 ? -12.052 -8.709 -14.596 1.00 45.44 85 ASN A O 1
ATOM 679 N N . SER A 1 86 ? -12.446 -7.104 -16.096 1.00 49.03 86 SER A N 1
ATOM 680 C CA . SER A 1 86 ? -11.053 -6.664 -16.184 1.00 49.03 86 SER A CA 1
ATOM 681 C C . SER A 1 86 ? -10.677 -5.786 -14.987 1.00 49.03 86 SER A C 1
ATOM 683 O O . SER A 1 86 ? -10.999 -4.604 -14.958 1.00 49.03 86 SER A O 1
ATOM 685 N N . ALA A 1 87 ? -9.971 -6.350 -14.002 1.00 46.25 87 ALA A N 1
ATOM 686 C CA . ALA A 1 87 ? -9.491 -5.631 -12.817 1.00 46.25 87 ALA A CA 1
ATOM 687 C C . ALA A 1 87 ? -7.957 -5.667 -12.705 1.00 46.25 87 ALA A C 1
ATOM 689 O O . ALA A 1 87 ? -7.350 -6.740 -12.714 1.00 46.25 87 ALA A O 1
ATOM 690 N N . ALA A 1 88 ? -7.317 -4.501 -12.574 1.00 44.62 88 ALA A N 1
ATOM 691 C CA . ALA A 1 88 ? -5.915 -4.385 -12.161 1.00 44.62 88 ALA A CA 1
ATOM 692 C C . ALA A 1 88 ? -5.796 -4.667 -10.646 1.00 44.62 88 ALA A C 1
ATOM 694 O O . ALA A 1 88 ? -6.669 -4.265 -9.883 1.00 44.62 88 ALA A O 1
ATOM 695 N N . ALA A 1 89 ? -4.778 -5.432 -10.237 1.00 46.00 89 ALA A N 1
ATOM 696 C CA . ALA A 1 89 ? -4.572 -5.972 -8.883 1.00 46.00 89 ALA A CA 1
ATOM 697 C C . ALA A 1 89 ? -4.800 -4.971 -7.731 1.00 46.00 89 ALA A C 1
ATOM 699 O O . ALA A 1 89 ? -4.435 -3.807 -7.847 1.00 46.00 89 ALA A O 1
ATOM 700 N N . GLY A 1 90 ? -5.322 -5.444 -6.590 1.00 45.84 90 GLY A N 1
ATOM 701 C CA . GLY A 1 90 ? -5.426 -4.644 -5.367 1.00 45.84 90 GLY A CA 1
ATOM 702 C C . GLY A 1 90 ? -5.809 -5.449 -4.120 1.00 45.84 90 GLY A C 1
ATOM 703 O O . GLY A 1 90 ? -6.453 -6.494 -4.216 1.00 45.84 90 GLY A O 1
ATOM 704 N N . CYS A 1 91 ? -5.410 -4.964 -2.945 1.00 41.97 91 CYS A N 1
ATOM 705 C CA . CYS A 1 91 ? -5.826 -5.462 -1.632 1.00 41.97 91 CYS A CA 1
ATOM 706 C C . CYS A 1 91 ? -6.542 -4.363 -0.828 1.00 41.97 91 CYS A C 1
ATOM 708 O O . CYS A 1 91 ? -6.339 -3.170 -1.064 1.00 41.97 91 CYS A O 1
ATOM 710 N N . SER A 1 92 ? -7.364 -4.761 0.143 1.00 33.62 92 SER A N 1
ATOM 711 C CA . SER A 1 92 ? -7.984 -3.867 1.125 1.00 33.62 92 SER A CA 1
ATOM 712 C C . SER A 1 92 ? -7.568 -4.244 2.546 1.00 33.62 92 SER A C 1
ATOM 714 O O . SER A 1 92 ? -7.612 -5.423 2.908 1.00 33.62 92 SER A O 1
ATOM 716 N N . ALA A 1 93 ? -7.212 -3.244 3.353 1.00 39.91 93 ALA A N 1
ATOM 717 C CA . ALA A 1 93 ? -6.849 -3.384 4.763 1.00 39.91 93 ALA A CA 1
ATOM 718 C C . ALA A 1 93 ? -7.664 -2.422 5.653 1.00 39.91 93 ALA A C 1
ATOM 720 O O . ALA A 1 93 ? -8.168 -1.399 5.180 1.00 39.91 93 ALA A O 1
ATOM 721 N N . ARG A 1 94 ? -7.815 -2.772 6.933 1.00 41.78 94 ARG A N 1
ATOM 722 C CA . ARG A 1 94 ? -8.614 -2.092 7.964 1.0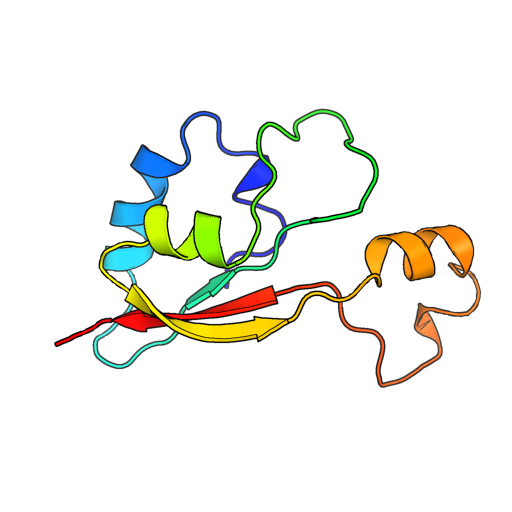0 41.78 94 ARG A CA 1
ATOM 723 C C . ARG A 1 94 ? -7.819 -2.035 9.278 1.00 41.78 94 ARG A C 1
ATOM 725 O O . ARG A 1 94 ? -7.239 -3.050 9.613 1.00 41.78 94 ARG A O 1
ATOM 732 N N . PRO A 1 95 ? -7.852 -0.961 10.079 1.00 35.62 95 PRO A N 1
ATOM 733 C CA . PRO A 1 95 ? -7.187 -0.934 11.390 1.00 35.62 95 PRO A CA 1
ATOM 734 C C . PRO A 1 95 ? -7.637 -2.064 12.338 1.00 35.62 95 PRO A C 1
ATOM 736 O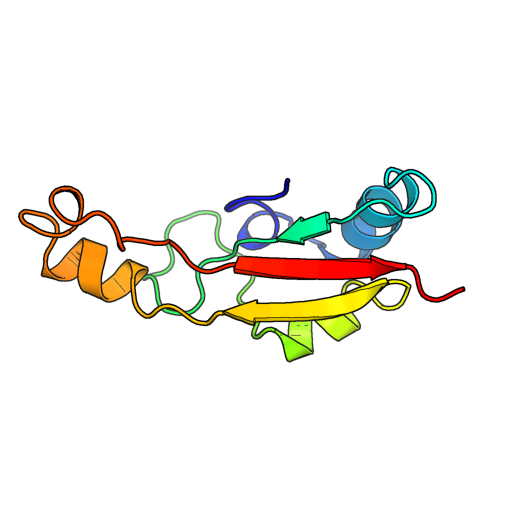 O . PRO A 1 95 ? -8.834 -2.378 12.394 1.00 35.62 95 PRO A O 1
ATOM 739 N N . GLU A 1 96 ? -6.698 -2.660 13.082 1.00 49.31 96 GLU A N 1
ATOM 740 C CA . GLU A 1 96 ? -7.008 -3.525 14.234 1.00 49.31 96 GLU A CA 1
ATOM 741 C C . GLU A 1 96 ? -7.144 -2.649 15.494 1.00 49.31 96 GLU A C 1
ATOM 743 O O . GLU A 1 96 ? -6.506 -1.603 15.579 1.00 49.31 96 GLU A O 1
ATOM 748 N N . ARG A 1 97 ? -8.099 -2.998 16.367 1.00 48.25 97 ARG A N 1
ATOM 749 C CA . ARG A 1 97 ? -8.583 -2.138 17.464 1.00 48.25 97 ARG A CA 1
ATOM 750 C C . ARG A 1 97 ? -7.492 -1.731 18.443 1.00 48.25 97 ARG A C 1
ATOM 752 O O . ARG A 1 97 ? -6.688 -2.619 18.790 1.00 48.25 97 ARG A O 1
#

Radius of gyration: 14.24 Å; Cα contacts (8 Å, |Δi|>4): 134; chains: 1; bounding box: 28×21×45 Å

Mean predicted aligned error: 9.93 Å

Sequence (97 aa):
MAMSLIEHIDKPWKAAPAMSSMIAPGGYMFVAMPWFCPTHEGDHWRARPSGLAHLFEGLKMVRDACFPSAIRAVRDRKNYWRTANSAAAGCSARPER